Protein AF-A0A529SMH1-F1 (afdb_monomer)

Solvent-accessible surface area (backbone atoms only — not comparable to full-atom values): 9352 Å² total; per-residue (Å²): 110,68,58,52,40,73,74,42,49,91,48,28,60,61,52,48,54,64,47,50,85,74,54,92,77,84,64,98,45,66,70,62,45,51,51,39,31,78,72,64,78,34,98,68,70,96,77,56,54,64,56,36,39,54,37,44,73,76,66,73,37,79,87,56,76,58,88,85,55,97,89,32,45,64,68,82,81,90,82,87,80,79,48,85,72,46,66,76,40,73,63,52,58,53,50,52,54,60,75,72,46,89,73,96,66,81,80,65,74,60,62,76,78,41,72,73,76,90,35,79,42,74,80,54,72,66,59,45,69,76,40,47,66,61,56,48,52,51,49,45,68,55,73,75,108

pLDDT: mean 96.3, std 2.98, range [71.19, 98.5]

Sequence (145 aa):
LLWVKSVYGDKAPEAWAKLKTKVLTVTPGWSEAYGLFTKGEAPMVLSYTTSPAYHMVAENTERYQAASFEEGEYLQIEVAGITTTGAKNPLAQKFIAFMTGETDKPLNPAFDKLVKPTKTLLFSPEEVAANRKAWVDEWLAVMSK

Radius of gyration: 18.69 Å; Cα contacts (8 Å, |Δi|>4): 105; chains: 1; bounding box: 45×30×48 Å

Secondary structure (DSSP, 8-state):
-HHHHHHHGGGHHHHHHHHHTT-----SSHHHHHHHHHTTS-S-----TTHHHHHHHH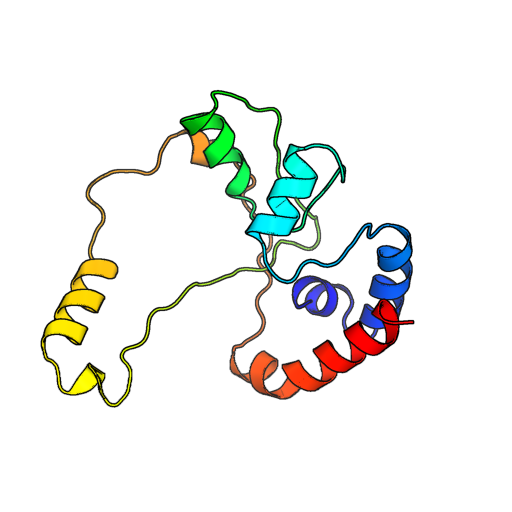S------PPP-TT-EE---------TTGGGSHHHHHHHHHHTSPPSSPPPGGGGGS---SSEE---HHHHHHHHHHHHHHHHHHHT-

Foldseek 3Di:
DVVLCQQQPVCSLVVLLVCLVQDPDDDPDDVVQVVCCVVPVHVDGPDDLCVQLCCCPPVVDNPDGDDADPSWDEDDDDDDDQDPVNVVPPVSVVVNCVVPDDDPDDDDCSVVVTDDIPDYDYDDPVVCVVCVVVVVVSSCVNNVD

Mean predicted aligned error: 3.39 Å

Structure (mmCIF, N/CA/C/O backbone):
data_AF-A0A529SMH1-F1
#
_entry.id   AF-A0A529SMH1-F1
#
loop_
_atom_site.group_PDB
_atom_site.id
_atom_site.type_symbol
_atom_site.label_atom_id
_atom_site.label_alt_id
_atom_site.label_comp_id
_atom_site.label_asym_id
_atom_site.label_entity_id
_atom_site.label_seq_id
_atom_site.pdbx_PDB_ins_code
_atom_site.Cartn_x
_atom_site.Cartn_y
_atom_site.Cartn_z
_atom_site.occupancy
_atom_site.B_iso_or_equiv
_atom_site.auth_seq_id
_atom_site.auth_comp_id
_atom_site.auth_asym_id
_atom_site.auth_atom_id
_atom_site.pdbx_PDB_model_num
ATOM 1 N N . LEU A 1 1 ? -7.722 0.864 0.601 1.00 94.62 1 LEU A N 1
ATOM 2 C CA . LEU A 1 1 ? -8.871 0.633 -0.306 1.00 94.62 1 LEU A CA 1
ATOM 3 C C . LEU A 1 1 ? -9.058 -0.850 -0.621 1.00 94.62 1 LEU A C 1
ATOM 5 O O . LEU A 1 1 ? -10.031 -1.413 -0.143 1.00 94.62 1 LEU A O 1
ATOM 9 N N . LEU A 1 2 ? -8.129 -1.486 -1.346 1.00 97.94 2 LEU A N 1
ATOM 10 C CA . LEU A 1 2 ? -8.310 -2.858 -1.850 1.00 97.94 2 LEU A CA 1
ATOM 11 C C . LEU A 1 2 ? -8.502 -3.906 -0.745 1.00 97.94 2 LEU A C 1
ATOM 13 O O . LEU A 1 2 ? -9.440 -4.680 -0.845 1.00 97.94 2 LEU A O 1
ATOM 17 N N . TRP A 1 3 ? -7.729 -3.853 0.347 1.00 98.00 3 TRP A N 1
ATOM 18 C CA . TRP A 1 3 ? -7.917 -4.760 1.493 1.00 98.00 3 TRP A CA 1
ATOM 19 C C . TRP A 1 3 ? -9.351 -4.742 2.047 1.00 98.00 3 TRP A C 1
ATOM 21 O O . TRP A 1 3 ? -9.975 -5.788 2.180 1.00 98.00 3 TRP A O 1
ATOM 31 N N . VAL A 1 4 ? -9.922 -3.552 2.287 1.00 98.06 4 VAL A N 1
ATOM 32 C CA . VAL A 1 4 ? -11.308 -3.432 2.778 1.00 98.06 4 VAL A CA 1
ATOM 33 C C . VAL A 1 4 ? -12.289 -4.013 1.763 1.00 98.06 4 VAL A C 1
ATOM 35 O O . VAL A 1 4 ? -13.228 -4.695 2.158 1.00 98.06 4 VAL A O 1
ATOM 38 N N . LYS A 1 5 ? -12.064 -3.802 0.459 1.00 98.12 5 LYS A N 1
ATOM 39 C CA . LYS A 1 5 ? -12.926 -4.389 -0.571 1.00 98.12 5 LYS A CA 1
ATOM 40 C C . LYS A 1 5 ? -12.804 -5.915 -0.625 1.00 98.12 5 LYS A C 1
ATOM 42 O O . LYS A 1 5 ? -13.826 -6.577 -0.741 1.00 98.12 5 LYS A O 1
ATOM 47 N N . SER A 1 6 ? -11.601 -6.472 -0.475 1.00 97.94 6 SER A N 1
ATOM 48 C CA . SER A 1 6 ? -11.378 -7.922 -0.421 1.00 97.94 6 SER A CA 1
ATOM 49 C C . SER A 1 6 ? -12.061 -8.575 0.782 1.00 97.94 6 SER A C 1
ATOM 51 O O . SER A 1 6 ? -12.624 -9.653 0.643 1.00 97.94 6 SER A O 1
ATOM 53 N N . VAL A 1 7 ? -12.033 -7.925 1.949 1.00 98.12 7 VAL A N 1
ATOM 54 C CA . VAL A 1 7 ? -12.602 -8.483 3.187 1.00 98.12 7 VAL A CA 1
ATOM 55 C C . VAL A 1 7 ? -14.117 -8.291 3.269 1.00 98.12 7 VAL A C 1
ATOM 57 O O . VAL A 1 7 ? -14.837 -9.202 3.670 1.00 98.12 7 VAL A O 1
ATOM 60 N N . TYR A 1 8 ? -14.618 -7.111 2.898 1.00 98.25 8 TYR A N 1
ATOM 61 C CA . TYR A 1 8 ? -16.015 -6.734 3.134 1.00 98.25 8 TYR A CA 1
ATOM 62 C C . TYR A 1 8 ? -16.897 -6.777 1.880 1.00 98.25 8 TYR A C 1
ATOM 64 O O . TYR A 1 8 ? -18.120 -6.724 2.012 1.00 98.25 8 TYR A O 1
ATOM 72 N N . GLY A 1 9 ? -16.326 -6.870 0.675 1.00 97.81 9 GLY A N 1
ATOM 73 C CA . GLY A 1 9 ? -17.087 -6.910 -0.576 1.00 97.81 9 GLY A CA 1
ATOM 74 C C . GLY A 1 9 ? -18.051 -5.728 -0.699 1.00 97.81 9 GLY A C 1
ATOM 75 O O . GLY A 1 9 ? -17.651 -4.564 -0.623 1.00 97.81 9 GLY A O 1
ATOM 76 N N . ASP A 1 10 ? -19.340 -6.012 -0.859 1.00 97.38 10 ASP A N 1
ATOM 77 C CA . ASP A 1 10 ? -20.390 -4.989 -0.974 1.00 97.38 10 ASP A CA 1
ATOM 78 C C . ASP A 1 10 ? -20.670 -4.242 0.337 1.00 97.38 10 ASP A C 1
ATOM 80 O O . ASP A 1 10 ? -21.230 -3.151 0.315 1.00 97.38 10 ASP A O 1
ATOM 84 N N . LYS A 1 11 ? -20.209 -4.772 1.477 1.00 98.25 11 LYS A N 1
ATOM 85 C CA . LYS A 1 11 ? -20.297 -4.124 2.798 1.00 98.25 11 LYS A CA 1
ATOM 86 C C . LYS A 1 11 ? -19.146 -3.154 3.076 1.00 98.25 11 LYS A C 1
ATOM 88 O O . LYS A 1 11 ? -19.037 -2.600 4.172 1.00 98.25 11 LYS A O 1
ATOM 93 N N . ALA A 1 12 ? -18.260 -2.931 2.105 1.00 98.25 12 ALA A N 1
ATOM 94 C CA . ALA A 1 12 ? -17.151 -1.992 2.238 1.00 98.25 12 ALA A CA 1
ATOM 95 C C . ALA A 1 12 ? -17.582 -0.565 2.658 1.00 98.25 12 ALA A C 1
ATOM 97 O O . ALA A 1 12 ? -16.909 -0.009 3.531 1.00 98.25 12 ALA A O 1
ATOM 98 N N . PRO A 1 13 ? -18.700 0.022 2.173 1.00 97.69 13 PRO A N 1
ATOM 99 C CA . PRO A 1 13 ? -19.158 1.334 2.641 1.00 97.69 13 PRO A CA 1
ATOM 100 C C . PRO A 1 13 ? -19.416 1.386 4.151 1.00 97.69 13 PRO A C 1
ATOM 102 O O . PRO A 1 13 ? -19.052 2.351 4.823 1.00 97.69 13 PRO A O 1
ATOM 105 N N . GLU A 1 14 ? -20.005 0.328 4.708 1.00 98.12 14 GLU A N 1
ATOM 106 C CA . GLU A 1 14 ? -20.307 0.226 6.138 1.00 98.12 14 GLU A CA 1
ATOM 107 C C . GLU A 1 14 ? -19.026 0.074 6.964 1.00 98.12 14 GLU A C 1
ATOM 109 O O . GLU A 1 14 ? -18.894 0.674 8.034 1.00 98.12 14 GLU A O 1
ATOM 114 N N . ALA A 1 15 ? -18.060 -0.700 6.459 1.00 98.06 15 ALA A N 1
ATOM 115 C CA . ALA A 1 15 ? -16.745 -0.835 7.074 1.00 98.06 15 ALA A CA 1
ATOM 116 C C . ALA A 1 15 ? -15.994 0.507 7.089 1.00 98.06 15 ALA A C 1
ATOM 118 O O . ALA A 1 15 ? -15.472 0.908 8.132 1.00 98.06 15 ALA A O 1
ATOM 119 N N . TRP A 1 16 ? -16.008 1.248 5.975 1.00 97.75 16 TRP A N 1
ATOM 120 C CA . TRP A 1 16 ? -15.428 2.590 5.903 1.00 97.75 16 TRP A CA 1
ATOM 121 C C . TRP A 1 16 ? -16.114 3.566 6.852 1.00 97.75 16 TRP A C 1
ATOM 123 O O . TRP A 1 16 ? -15.421 4.307 7.542 1.00 97.75 16 TRP A O 1
ATOM 133 N N . ALA A 1 17 ? -17.444 3.533 6.959 1.00 97.38 17 ALA A N 1
ATOM 134 C CA . ALA A 1 17 ? -18.183 4.412 7.863 1.00 97.38 17 ALA A CA 1
ATOM 135 C C . ALA A 1 17 ? -17.790 4.181 9.332 1.00 97.38 17 ALA A C 1
ATOM 137 O O . ALA A 1 17 ? -17.616 5.138 10.086 1.00 97.38 17 ALA A O 1
ATOM 138 N N . LYS A 1 18 ? -17.580 2.917 9.727 1.00 97.19 18 LYS A N 1
ATOM 139 C CA . LYS A 1 18 ? -17.073 2.564 11.063 1.00 97.19 18 LYS A CA 1
ATOM 140 C C . LYS A 1 18 ? -15.618 2.973 11.269 1.00 97.19 18 LYS A C 1
ATOM 142 O O . LYS A 1 18 ? -15.261 3.386 12.367 1.00 97.19 18 LYS A O 1
ATOM 147 N N . LEU A 1 19 ? -14.773 2.827 10.248 1.00 96.19 19 LEU A N 1
ATOM 148 C CA . LEU A 1 19 ? -13.355 3.164 10.350 1.00 96.19 19 LEU A CA 1
ATOM 149 C C . LEU A 1 19 ? -13.140 4.677 10.405 1.00 96.19 19 LEU A C 1
ATOM 151 O O . LEU A 1 19 ? -12.300 5.141 11.167 1.00 96.19 19 LEU A O 1
ATOM 155 N N . LYS A 1 20 ? -13.929 5.442 9.648 1.00 96.25 20 LYS A N 1
ATOM 156 C CA . LYS A 1 20 ? -13.840 6.899 9.534 1.00 96.25 20 LYS A CA 1
ATOM 157 C C . LYS A 1 20 ? -13.813 7.612 10.882 1.00 96.25 20 LYS A C 1
ATOM 159 O O . LYS A 1 20 ? -13.025 8.531 11.054 1.00 96.25 20 LYS A O 1
ATOM 164 N N . THR A 1 21 ? -14.612 7.168 11.852 1.00 95.56 21 THR A N 1
ATOM 165 C CA . THR A 1 21 ? -14.657 7.778 13.195 1.00 95.56 21 THR A CA 1
ATOM 166 C C . THR A 1 21 ? -13.357 7.610 13.988 1.00 95.56 21 THR A C 1
ATOM 168 O O . THR A 1 21 ? -13.175 8.264 15.009 1.00 95.56 21 THR A O 1
ATOM 171 N N . LYS A 1 22 ? -12.451 6.742 13.522 1.00 96.25 22 LYS A N 1
ATOM 172 C CA . LYS A 1 22 ? -11.130 6.467 14.098 1.00 96.25 22 LYS A CA 1
ATOM 173 C C . LYS A 1 22 ? -9.979 6.977 13.222 1.00 96.25 22 LYS A C 1
ATOM 175 O O . LYS A 1 22 ? -8.821 6.794 13.589 1.00 96.25 22 LYS A O 1
ATOM 180 N N . VAL A 1 23 ? -10.266 7.569 12.060 1.00 96.38 23 VAL A N 1
ATOM 181 C CA . VAL A 1 23 ? -9.243 8.105 11.153 1.00 96.38 23 VAL A CA 1
ATOM 182 C C . VAL A 1 23 ? -8.954 9.548 11.538 1.00 96.38 23 VAL A C 1
ATOM 184 O O . VAL A 1 23 ? -9.824 10.404 11.415 1.00 96.38 23 VAL A O 1
ATOM 187 N N . LEU A 1 24 ? -7.719 9.821 11.964 1.00 96.69 24 LEU A N 1
ATOM 188 C CA . LEU A 1 24 ? -7.261 11.186 12.225 1.00 96.69 24 LEU A CA 1
ATOM 189 C C . LEU A 1 24 ? -7.229 12.024 10.939 1.00 96.69 24 LEU A C 1
ATOM 191 O O . LEU A 1 24 ? -7.726 13.143 10.909 1.00 96.69 24 LEU A O 1
ATOM 195 N N . THR A 1 25 ? -6.612 11.489 9.883 1.00 96.62 25 THR A N 1
ATOM 196 C CA . THR A 1 25 ? -6.467 12.165 8.589 1.00 96.62 25 THR A CA 1
ATOM 197 C C . THR A 1 25 ? -6.131 11.170 7.473 1.00 96.62 25 THR A C 1
ATOM 199 O O . THR A 1 25 ? -5.738 10.031 7.738 1.00 96.62 25 THR A O 1
ATOM 202 N N . VAL A 1 26 ? -6.266 11.612 6.221 1.00 97.06 26 VAL A N 1
ATOM 203 C CA . VAL A 1 26 ? -5.812 10.907 5.016 1.00 97.06 26 VAL A CA 1
ATOM 204 C C . VAL A 1 26 ? -4.803 11.805 4.306 1.00 97.06 26 VAL A C 1
ATOM 206 O O . VAL A 1 26 ? -5.173 12.843 3.762 1.00 97.06 26 VAL A O 1
ATOM 209 N N . THR A 1 27 ? -3.527 11.420 4.322 1.00 97.56 27 THR A N 1
ATOM 210 C CA . THR A 1 27 ? -2.454 12.209 3.702 1.00 97.56 27 THR A CA 1
ATOM 211 C C . THR A 1 27 ? -2.327 11.910 2.201 1.00 97.56 27 THR A C 1
ATOM 213 O O . THR A 1 27 ? -2.696 10.820 1.751 1.00 97.56 27 THR A O 1
ATOM 216 N N . PRO A 1 28 ? -1.751 12.830 1.405 1.00 95.94 28 PRO A N 1
ATOM 217 C CA . PRO A 1 28 ? -1.458 12.594 -0.012 1.00 95.94 28 PRO A CA 1
ATOM 218 C C . PRO A 1 28 ? -0.453 11.464 -0.278 1.00 95.94 28 PRO A C 1
ATOM 220 O O . PRO A 1 28 ? -0.417 10.923 -1.382 1.00 95.94 28 PRO A O 1
ATOM 223 N N . GLY A 1 29 ? 0.383 11.115 0.704 1.00 96.50 29 GLY A N 1
ATOM 224 C CA . GLY A 1 29 ? 1.426 10.108 0.540 1.00 96.50 29 GLY A CA 1
ATOM 225 C C . GLY A 1 29 ? 1.863 9.440 1.839 1.00 96.50 29 GLY A C 1
ATOM 226 O O . GLY A 1 29 ? 1.654 9.960 2.939 1.00 96.50 29 GLY A O 1
ATOM 227 N N . TRP A 1 30 ? 2.505 8.279 1.684 1.00 97.81 30 TRP A N 1
ATOM 228 C CA . TRP A 1 30 ? 2.938 7.423 2.791 1.00 97.81 30 TRP A CA 1
ATOM 229 C C . TRP A 1 30 ? 3.908 8.128 3.745 1.00 97.81 30 TRP A C 1
ATOM 231 O O . TRP A 1 30 ? 3.710 8.058 4.954 1.00 97.81 30 TRP A O 1
ATOM 241 N N . SER A 1 31 ? 4.905 8.855 3.230 1.00 97.31 31 SER A N 1
ATOM 242 C CA . SER A 1 31 ? 5.938 9.483 4.069 1.00 97.31 31 SER A CA 1
ATOM 243 C C . SER A 1 31 ? 5.358 10.476 5.078 1.00 97.31 31 SER A C 1
ATOM 245 O O . SER A 1 31 ? 5.811 10.543 6.218 1.00 97.31 31 SER A O 1
ATOM 247 N N . GLU A 1 32 ? 4.331 11.225 4.676 1.00 98.06 32 GLU A N 1
ATOM 248 C CA . GLU A 1 32 ? 3.643 12.166 5.559 1.00 98.06 32 GLU A CA 1
ATOM 249 C C . GLU A 1 32 ? 2.836 11.434 6.639 1.00 98.06 32 GLU A C 1
ATOM 251 O O . GLU A 1 32 ? 2.970 11.749 7.821 1.00 98.06 32 GLU A O 1
ATOM 256 N N . ALA A 1 33 ? 2.070 10.401 6.262 1.00 98.38 33 ALA A N 1
ATOM 257 C CA . ALA A 1 33 ? 1.319 9.584 7.219 1.00 98.38 33 ALA A CA 1
ATOM 258 C C . ALA A 1 33 ? 2.241 8.896 8.233 1.00 98.38 33 ALA A C 1
ATOM 260 O O . ALA A 1 33 ? 1.968 8.907 9.434 1.00 98.38 33 ALA A O 1
ATOM 261 N N . TYR A 1 34 ? 3.348 8.319 7.762 1.00 98.12 34 TYR A N 1
ATOM 262 C CA . TYR A 1 34 ? 4.308 7.638 8.622 1.00 98.12 34 TYR A CA 1
ATOM 263 C C . TYR A 1 34 ? 4.995 8.619 9.579 1.00 98.12 34 TYR A C 1
ATOM 265 O O . TYR A 1 34 ? 5.186 8.305 10.750 1.00 98.12 34 TYR A O 1
ATOM 273 N N . GLY A 1 35 ? 5.293 9.838 9.114 1.00 97.75 35 GLY A N 1
ATOM 274 C CA . GLY A 1 35 ? 5.841 10.905 9.951 1.00 97.75 35 GLY A CA 1
ATOM 275 C C . GLY A 1 35 ? 4.899 11.361 11.071 1.00 97.75 35 GLY A C 1
ATOM 276 O O . GLY A 1 35 ? 5.365 11.644 12.171 1.00 97.75 35 GLY A O 1
ATOM 277 N N . LEU A 1 36 ? 3.584 11.416 10.829 1.00 98.12 36 LEU A N 1
ATOM 278 C CA . LEU A 1 36 ? 2.594 11.692 11.882 1.00 98.12 36 LEU A CA 1
ATOM 279 C C . LEU A 1 36 ? 2.595 10.582 12.945 1.00 98.12 36 LEU A C 1
ATOM 281 O O . LEU A 1 36 ? 2.635 10.858 14.143 1.00 98.12 36 LEU A O 1
ATOM 285 N N . PHE A 1 37 ? 2.617 9.324 12.506 1.00 98.31 37 PHE A N 1
ATOM 286 C CA . PHE A 1 37 ? 2.666 8.160 13.390 1.00 98.31 37 PHE A CA 1
ATOM 287 C C . PHE A 1 37 ? 3.921 8.128 14.272 1.00 98.31 37 PHE A C 1
ATOM 289 O O . PHE A 1 37 ? 3.812 7.987 15.489 1.00 98.31 37 PHE A O 1
ATOM 296 N N . THR A 1 38 ? 5.113 8.319 13.701 1.00 97.00 38 THR A N 1
ATOM 297 C CA . THR A 1 38 ? 6.365 8.285 14.480 1.00 97.00 38 THR A CA 1
ATOM 298 C C . THR A 1 38 ? 6.516 9.476 15.429 1.00 97.00 38 THR A C 1
ATOM 300 O O . THR A 1 38 ? 7.199 9.360 16.446 1.00 97.00 38 THR A O 1
ATOM 303 N N . LYS A 1 39 ? 5.826 10.595 15.163 1.00 97.06 39 LYS A N 1
ATOM 304 C CA . LYS A 1 39 ? 5.702 11.737 16.089 1.00 97.06 39 LYS A CA 1
ATOM 305 C C . LYS A 1 39 ? 4.646 11.540 17.182 1.00 97.06 39 LYS A C 1
ATOM 307 O O . LYS A 1 39 ? 4.577 12.350 18.098 1.00 97.06 39 LYS A O 1
ATOM 312 N N . GLY A 1 40 ? 3.865 10.460 17.123 1.00 97.12 40 GLY A N 1
ATOM 313 C CA . GLY A 1 40 ? 2.843 10.133 18.117 1.00 97.12 40 GLY A CA 1
ATOM 314 C C . GLY A 1 40 ? 1.478 10.780 17.879 1.00 97.12 40 GLY A C 1
ATOM 315 O O . GLY A 1 40 ? 0.620 10.679 18.750 1.00 97.12 40 GLY A O 1
ATOM 316 N N . GLU A 1 41 ? 1.249 11.396 16.716 1.00 97.88 41 GLU A N 1
ATOM 317 C CA . GLU A 1 41 ? -0.035 12.032 16.371 1.00 97.88 41 GLU A CA 1
ATOM 318 C C . GLU A 1 41 ? -1.152 10.998 16.171 1.00 97.88 41 GLU A C 1
ATOM 320 O O . GLU A 1 41 ? -2.318 11.252 16.464 1.00 97.88 41 GLU A O 1
ATOM 325 N N . ALA A 1 42 ? -0.798 9.802 15.692 1.00 97.00 42 ALA A N 1
ATOM 326 C CA . ALA A 1 42 ? -1.712 8.678 15.542 1.00 97.00 42 ALA A CA 1
ATOM 327 C C . ALA A 1 42 ? -1.088 7.399 16.122 1.00 97.00 42 ALA A C 1
ATOM 329 O O . ALA A 1 42 ? 0.104 7.165 15.928 1.00 97.00 42 ALA A O 1
ATOM 330 N N . PRO A 1 43 ? -1.871 6.529 16.788 1.00 95.94 43 PRO A N 1
ATOM 331 C CA . PRO A 1 43 ? -1.361 5.283 17.362 1.00 95.94 43 PRO A CA 1
ATOM 332 C C . PRO A 1 43 ? -1.150 4.170 16.323 1.00 95.94 43 PRO A C 1
ATOM 334 O O . PRO A 1 43 ? -0.513 3.166 16.627 1.00 95.94 43 PRO A O 1
ATOM 337 N N . MET A 1 44 ? -1.701 4.317 15.114 1.00 97.44 44 MET A N 1
ATOM 338 C CA . MET A 1 44 ? -1.589 3.356 14.015 1.00 97.44 44 MET A CA 1
ATOM 339 C C . MET A 1 44 ? -1.516 4.085 12.673 1.00 97.44 44 MET A C 1
ATOM 341 O O . MET A 1 44 ? -2.074 5.171 12.516 1.00 97.44 44 MET A O 1
ATOM 345 N N . VAL A 1 45 ? -0.882 3.447 11.692 1.00 98.25 45 VAL A N 1
ATOM 346 C CA . VAL A 1 45 ? -0.777 3.932 10.312 1.00 98.25 45 VAL A CA 1
ATOM 347 C C . VAL A 1 45 ? -0.896 2.767 9.335 1.00 98.25 45 VAL A C 1
ATOM 349 O O . VAL A 1 45 ? -0.469 1.652 9.635 1.00 98.25 45 VAL A O 1
ATOM 352 N N . LEU A 1 46 ? -1.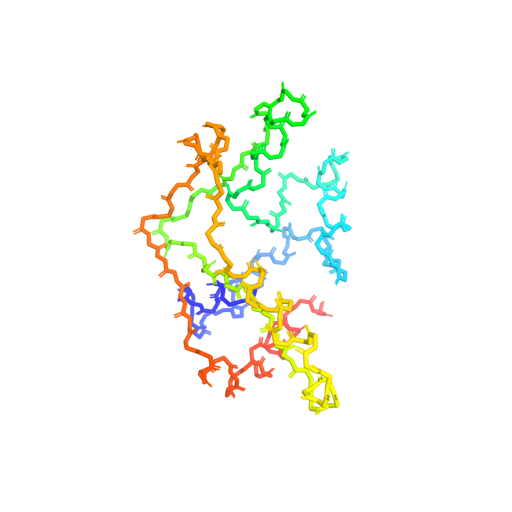471 3.014 8.155 1.00 97.94 46 LEU A N 1
ATOM 353 C CA . LEU A 1 46 ? -1.405 2.056 7.054 1.00 97.94 46 LEU A CA 1
ATOM 354 C C . LEU A 1 46 ? 0.032 2.017 6.522 1.00 97.94 46 LEU A C 1
ATOM 356 O O . LEU A 1 46 ? 0.509 2.986 5.934 1.00 97.94 46 LEU A O 1
ATOM 360 N N . SER A 1 47 ? 0.705 0.892 6.730 1.00 97.69 47 SER A N 1
ATOM 361 C CA . SER A 1 47 ? 2.071 0.653 6.269 1.00 97.69 47 SER A CA 1
ATOM 362 C C . SER A 1 47 ? 2.259 -0.827 5.926 1.00 97.69 47 SER A C 1
ATOM 364 O O . SER A 1 47 ? 1.284 -1.570 5.807 1.00 97.69 47 SER A O 1
ATOM 366 N N . TYR A 1 48 ? 3.505 -1.256 5.755 1.00 97.25 48 TYR A N 1
ATOM 367 C CA . TYR A 1 48 ? 3.866 -2.615 5.367 1.00 97.25 48 TYR A CA 1
ATOM 368 C C . TYR A 1 48 ? 4.278 -3.459 6.573 1.00 97.25 48 TYR A C 1
ATOM 370 O O . TYR A 1 48 ? 4.837 -2.948 7.546 1.00 97.25 48 TYR A O 1
ATOM 378 N N . THR A 1 49 ? 4.089 -4.778 6.476 1.00 97.06 49 THR A N 1
ATOM 379 C CA . THR A 1 49 ? 4.581 -5.745 7.477 1.00 97.06 49 THR A CA 1
ATOM 380 C C . THR A 1 49 ? 6.102 -5.696 7.637 1.00 97.06 49 THR A C 1
ATOM 382 O O . THR A 1 49 ? 6.630 -6.096 8.671 1.00 97.06 49 THR A O 1
ATOM 385 N N . THR A 1 50 ? 6.803 -5.149 6.640 1.00 96.75 50 THR A N 1
ATOM 386 C CA . THR A 1 50 ? 8.253 -4.957 6.627 1.00 96.75 50 THR A CA 1
ATOM 387 C C . THR A 1 50 ? 8.731 -3.657 7.278 1.00 96.75 50 THR A C 1
ATOM 389 O O . THR A 1 50 ? 9.918 -3.536 7.571 1.00 96.75 50 THR A O 1
ATOM 392 N N . SER A 1 51 ? 7.845 -2.692 7.562 1.00 97.31 51 SER A N 1
ATOM 393 C CA . SER A 1 51 ? 8.228 -1.396 8.151 1.00 97.31 51 SER A CA 1
ATOM 394 C C . SER A 1 51 ? 8.988 -1.493 9.486 1.00 97.31 51 SER A C 1
ATOM 396 O O . SER A 1 51 ? 9.943 -0.733 9.658 1.00 97.31 51 SER A O 1
ATOM 398 N N . PRO A 1 52 ? 8.672 -2.426 10.410 1.00 98.00 52 PRO A N 1
ATOM 399 C CA . PRO A 1 52 ? 9.451 -2.598 11.638 1.00 98.00 52 PRO A CA 1
ATOM 400 C C . PRO A 1 52 ? 10.947 -2.866 11.418 1.00 98.00 52 PRO A C 1
ATOM 402 O O . PRO A 1 52 ? 11.763 -2.428 12.227 1.00 98.00 52 PRO A O 1
ATOM 405 N N . ALA A 1 53 ? 11.337 -3.525 10.318 1.00 97.62 53 ALA A N 1
ATOM 406 C CA . ALA A 1 53 ? 12.740 -3.849 10.056 1.00 97.62 53 ALA A CA 1
ATOM 407 C C . ALA A 1 53 ? 13.619 -2.600 9.919 1.00 97.62 53 ALA A C 1
ATOM 409 O O . ALA A 1 53 ? 14.767 -2.618 10.359 1.00 97.62 53 ALA A O 1
ATOM 410 N N . TYR A 1 54 ? 13.084 -1.500 9.375 1.00 96.88 54 TYR A N 1
ATOM 411 C CA . TYR A 1 54 ? 13.805 -0.227 9.328 1.00 96.88 54 TYR A CA 1
ATOM 412 C C . TYR A 1 54 ? 14.211 0.226 10.735 1.00 96.88 54 TYR A C 1
ATOM 414 O O . TYR A 1 54 ? 15.381 0.502 10.976 1.00 96.88 54 TYR A O 1
ATOM 422 N N . HIS A 1 55 ? 13.271 0.231 11.680 1.00 97.88 55 HIS A N 1
ATOM 423 C CA . HIS A 1 55 ? 13.524 0.685 13.047 1.00 97.88 55 HIS A CA 1
ATOM 424 C C . HIS A 1 55 ? 14.470 -0.248 13.810 1.00 97.88 55 HIS A C 1
ATOM 426 O O . HIS A 1 55 ? 15.315 0.212 14.576 1.00 97.88 55 HIS A O 1
ATOM 432 N N . MET A 1 56 ? 14.394 -1.554 13.550 1.00 97.69 56 MET A N 1
ATOM 433 C CA . MET A 1 56 ? 15.322 -2.522 14.137 1.00 97.69 56 MET A CA 1
ATOM 434 C C . MET A 1 56 ? 16.755 -2.315 13.635 1.00 97.69 56 MET A C 1
ATOM 436 O O . MET A 1 56 ? 17.691 -2.381 14.424 1.00 97.69 56 MET A O 1
ATOM 440 N N . VAL A 1 57 ? 16.931 -2.062 12.335 1.00 97.00 57 VAL A N 1
ATOM 441 C CA . VAL A 1 57 ? 18.254 -1.980 11.696 1.00 97.00 57 VAL A CA 1
ATOM 442 C C . VAL A 1 57 ? 18.881 -0.592 11.824 1.00 97.00 57 VAL A C 1
ATOM 444 O O . VAL A 1 57 ? 20.078 -0.485 12.075 1.00 97.00 57 VAL A O 1
ATOM 447 N N . ALA A 1 58 ? 18.100 0.467 11.619 1.00 97.31 58 ALA A N 1
ATOM 448 C CA . ALA A 1 58 ? 18.597 1.839 11.563 1.00 97.31 58 ALA A CA 1
ATOM 449 C C . ALA A 1 58 ? 18.527 2.559 12.916 1.00 97.31 58 ALA A C 1
ATOM 451 O O . ALA A 1 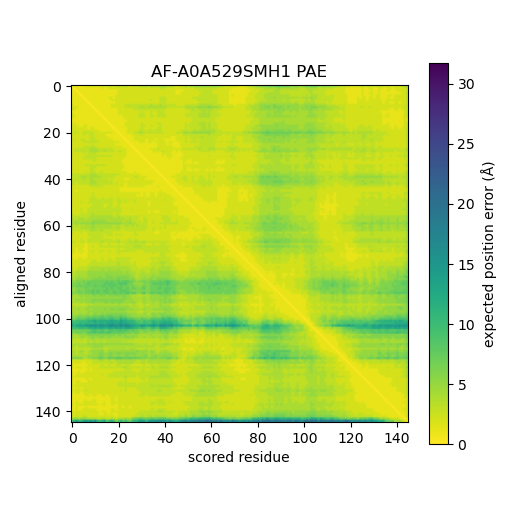58 ? 19.362 3.417 13.190 1.00 97.31 58 ALA A O 1
ATOM 452 N N . GLU A 1 59 ? 17.552 2.217 13.763 1.00 97.25 59 GLU A N 1
ATOM 453 C CA . GLU A 1 59 ? 17.285 2.926 15.024 1.00 97.25 59 GLU A CA 1
ATOM 454 C C . GLU A 1 59 ? 17.489 2.052 16.272 1.00 97.25 59 GLU A C 1
ATOM 456 O O . GLU A 1 59 ? 17.342 2.541 17.391 1.00 97.25 59 GLU A O 1
ATOM 461 N N . ASN A 1 60 ? 17.847 0.773 16.103 1.00 96.94 60 ASN A N 1
ATOM 462 C CA . ASN A 1 60 ? 18.031 -0.198 17.186 1.00 96.94 60 ASN A CA 1
ATOM 463 C C . ASN A 1 60 ? 16.831 -0.272 18.153 1.00 96.94 60 ASN A C 1
ATOM 465 O O . ASN A 1 60 ? 17.005 -0.379 19.368 1.00 96.94 60 ASN A O 1
ATOM 469 N N . THR A 1 61 ? 15.603 -0.210 17.627 1.00 96.56 61 THR A N 1
ATOM 470 C CA . THR A 1 61 ? 14.379 -0.300 18.435 1.00 96.56 61 THR A CA 1
ATOM 471 C C . THR A 1 61 ? 13.375 -1.302 17.874 1.00 96.56 61 THR A C 1
ATOM 473 O O . THR A 1 61 ? 13.147 -1.381 16.670 1.00 96.56 61 THR A O 1
ATOM 476 N N . GLU A 1 62 ? 12.731 -2.048 18.774 1.00 96.06 62 GLU A N 1
ATOM 477 C CA . GLU A 1 62 ? 11.639 -2.982 18.461 1.00 96.06 62 GLU A CA 1
ATOM 478 C C . GLU A 1 62 ? 10.260 -2.400 18.820 1.00 96.06 62 GLU A C 1
ATOM 480 O O . GLU A 1 62 ? 9.254 -3.106 18.813 1.00 96.06 62 GLU A O 1
ATOM 485 N N . ARG A 1 63 ? 10.188 -1.098 19.138 1.00 96.06 63 ARG A N 1
ATOM 486 C CA . ARG A 1 6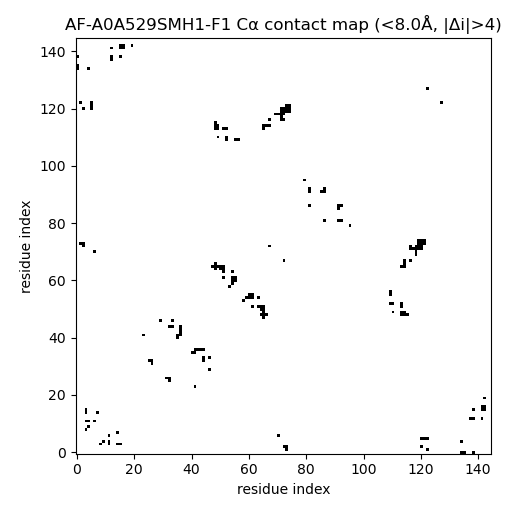3 ? 8.942 -0.418 19.531 1.00 96.06 63 ARG A CA 1
ATOM 487 C C . ARG A 1 63 ? 7.836 -0.550 18.480 1.00 96.06 63 ARG A C 1
ATOM 489 O O . ARG A 1 63 ? 6.664 -0.653 18.833 1.00 96.06 63 ARG A O 1
ATOM 496 N N . TYR A 1 64 ? 8.199 -0.467 17.205 1.00 97.25 64 TYR A N 1
ATOM 497 C CA . TYR A 1 64 ? 7.251 -0.450 16.097 1.00 97.25 64 TYR A CA 1
ATOM 498 C C . TYR A 1 64 ? 6.987 -1.868 15.614 1.00 97.25 64 TYR A C 1
ATOM 500 O O . TYR A 1 64 ? 7.923 -2.614 15.352 1.00 97.25 64 TYR A O 1
ATOM 508 N N . GLN A 1 65 ? 5.713 -2.226 15.486 1.00 97.25 65 GLN A N 1
ATOM 509 C CA . GLN A 1 65 ? 5.271 -3.568 15.117 1.00 97.25 65 GLN A CA 1
ATOM 510 C C . GLN A 1 65 ? 4.159 -3.486 14.072 1.00 97.25 65 GLN A C 1
ATOM 512 O O . GLN A 1 65 ? 3.420 -2.501 14.015 1.00 97.25 65 GLN A O 1
ATOM 517 N N . ALA A 1 66 ? 4.037 -4.528 13.252 1.00 97.50 66 ALA A N 1
ATOM 518 C CA . ALA A 1 66 ? 2.928 -4.686 12.321 1.00 97.50 66 ALA A CA 1
ATOM 519 C C . ALA A 1 66 ? 1.849 -5.576 12.950 1.00 97.50 66 ALA A C 1
ATOM 521 O O . ALA A 1 66 ? 2.157 -6.633 13.497 1.00 97.50 66 ALA A O 1
ATOM 522 N N . ALA A 1 67 ? 0.587 -5.160 12.865 1.00 96.00 67 ALA A N 1
ATOM 523 C CA . ALA A 1 67 ? -0.531 -6.014 13.248 1.00 96.00 67 ALA A CA 1
ATOM 524 C C . ALA A 1 67 ? -0.750 -7.083 12.168 1.00 96.00 67 ALA A C 1
ATOM 526 O O . ALA A 1 67 ? -0.768 -6.751 10.983 1.00 96.00 67 ALA A O 1
ATOM 527 N N . SER A 1 68 ? -0.927 -8.341 12.578 1.00 95.19 68 SER A N 1
ATOM 528 C CA . SER A 1 68 ? -1.366 -9.409 11.676 1.00 95.19 68 SER A CA 1
ATOM 529 C C . SER A 1 68 ? -2.879 -9.555 11.752 1.00 95.19 68 SER A C 1
ATOM 531 O O . SER A 1 68 ? -3.444 -9.520 12.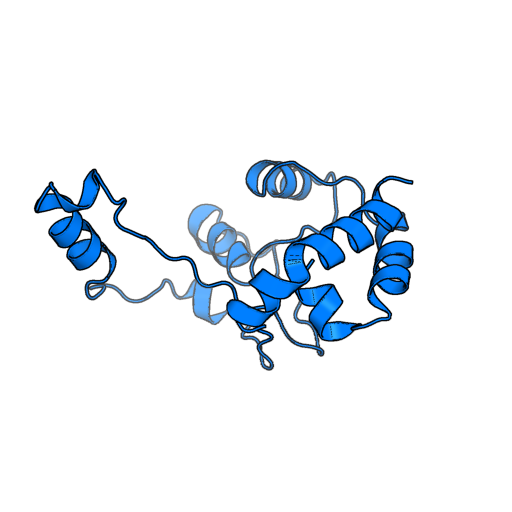848 1.00 95.19 68 SER A O 1
ATOM 533 N N . PHE A 1 69 ? -3.528 -9.700 10.600 1.00 96.06 69 PHE A N 1
ATOM 534 C CA . PHE A 1 69 ? -4.984 -9.800 10.508 1.00 96.06 69 PHE A CA 1
ATOM 535 C C . PHE A 1 69 ? -5.408 -11.205 10.076 1.00 96.06 69 PHE A C 1
ATOM 537 O O . PHE A 1 69 ? -4.834 -11.787 9.158 1.00 96.06 69 PHE A O 1
ATOM 544 N N . GLU A 1 70 ? -6.434 -11.762 10.724 1.00 96.38 70 GLU A N 1
ATOM 545 C CA . GLU A 1 70 ? -6.910 -13.131 10.463 1.00 96.38 70 GLU A CA 1
ATOM 546 C C . GLU A 1 70 ? -7.496 -13.302 9.052 1.00 96.38 70 GLU A C 1
ATOM 548 O O . GLU A 1 70 ? -7.509 -14.405 8.490 1.00 96.38 70 GLU A O 1
ATOM 553 N N . GLU A 1 71 ? -7.982 -12.208 8.469 1.00 97.00 71 GLU A N 1
ATOM 554 C CA . GLU A 1 71 ? -8.472 -12.125 7.096 1.00 97.00 71 GLU A CA 1
ATOM 555 C C . GLU A 1 71 ? -7.336 -12.162 6.062 1.00 97.00 71 GLU A C 1
ATOM 557 O O . GLU A 1 71 ? -7.582 -12.459 4.892 1.00 97.00 71 GLU A O 1
ATOM 562 N N . GLY A 1 72 ? -6.096 -11.926 6.498 1.00 97.00 72 GLY A N 1
ATOM 563 C CA . GLY A 1 72 ? -4.904 -11.845 5.664 1.00 97.00 72 GLY A CA 1
ATOM 564 C C . GLY A 1 72 ? -4.495 -10.422 5.314 1.00 97.00 72 GLY A C 1
ATOM 565 O O . GLY A 1 72 ? -5.191 -9.444 5.588 1.00 97.00 72 GLY A O 1
ATOM 566 N N . GLU A 1 73 ? -3.346 -10.310 4.664 1.00 97.62 73 GLU A N 1
ATOM 567 C CA . GLU A 1 73 ? -2.725 -9.054 4.269 1.00 97.62 73 GLU A CA 1
ATOM 568 C C . GLU A 1 73 ? -2.765 -8.896 2.740 1.00 97.62 73 GLU A C 1
ATOM 570 O O . GLU A 1 73 ? -2.669 -9.869 1.986 1.00 97.62 73 GLU A O 1
ATOM 575 N N . TYR A 1 74 ? -2.935 -7.661 2.256 1.00 97.75 74 TYR A N 1
ATOM 576 C CA . TYR A 1 74 ? -3.009 -7.393 0.817 1.00 97.75 74 TYR A CA 1
ATOM 577 C C . TYR A 1 74 ? -1.605 -7.272 0.217 1.00 97.75 74 TYR A C 1
ATOM 579 O O . TYR A 1 74 ? -0.822 -6.425 0.651 1.00 97.75 74 TYR A O 1
ATOM 587 N N . LEU A 1 75 ? -1.293 -8.087 -0.792 1.00 97.19 75 LEU A N 1
ATOM 588 C CA . LEU A 1 75 ? 0.013 -8.075 -1.447 1.00 97.19 75 LEU A CA 1
ATOM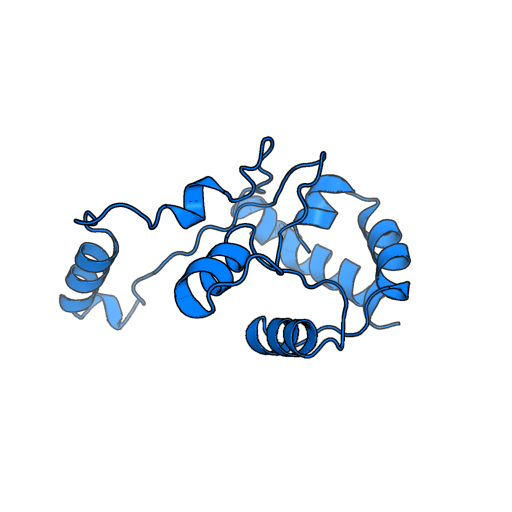 589 C C . LEU A 1 75 ? 0.170 -6.849 -2.347 1.00 97.19 75 LEU A C 1
ATOM 591 O O . LEU A 1 75 ? -0.704 -6.522 -3.149 1.00 97.19 75 LEU A O 1
ATOM 595 N N . GLN A 1 76 ? 1.333 -6.213 -2.260 1.00 96.62 76 GLN A N 1
ATOM 596 C CA . GLN A 1 76 ? 1.766 -5.200 -3.208 1.00 96.62 76 GLN A CA 1
ATOM 597 C C . GLN A 1 76 ? 3.003 -5.705 -3.948 1.00 96.62 76 GLN A C 1
ATOM 599 O O . GLN A 1 76 ? 3.953 -6.174 -3.328 1.00 96.62 76 GLN A O 1
ATOM 604 N N . ILE A 1 77 ? 2.975 -5.593 -5.275 1.00 95.75 77 ILE A N 1
ATOM 605 C CA . ILE A 1 77 ? 4.114 -5.873 -6.147 1.00 95.75 77 ILE A CA 1
ATOM 606 C C . ILE A 1 77 ? 4.461 -4.564 -6.847 1.00 95.75 77 ILE A C 1
ATOM 608 O O . ILE A 1 77 ? 3.659 -4.043 -7.624 1.00 95.75 77 ILE A O 1
ATOM 612 N N . GLU A 1 78 ? 5.635 -4.019 -6.546 1.00 95.25 78 GLU A N 1
ATOM 613 C CA . GLU A 1 78 ? 6.162 -2.856 -7.254 1.00 95.25 78 GLU A CA 1
ATOM 614 C C . GLU A 1 78 ? 6.812 -3.305 -8.566 1.00 95.25 78 GLU A C 1
ATOM 616 O O . GLU A 1 78 ? 7.542 -4.295 -8.613 1.00 95.25 78 GLU A O 1
ATOM 621 N N . VAL A 1 79 ? 6.521 -2.587 -9.650 1.00 94.94 79 VAL A N 1
ATOM 622 C CA . VAL A 1 79 ? 7.007 -2.906 -10.996 1.00 94.94 79 VAL A CA 1
ATOM 623 C C . VAL A 1 79 ? 7.707 -1.699 -11.602 1.00 94.94 79 VAL A C 1
ATOM 625 O O . VAL A 1 79 ? 7.334 -0.555 -11.340 1.00 94.94 79 VAL A O 1
ATOM 628 N N . ALA A 1 80 ? 8.683 -1.952 -12.471 1.00 95.81 80 ALA A N 1
ATOM 629 C CA . ALA A 1 80 ? 9.258 -0.934 -13.340 1.00 95.81 80 ALA A CA 1
ATOM 630 C C . ALA A 1 80 ? 8.906 -1.234 -14.799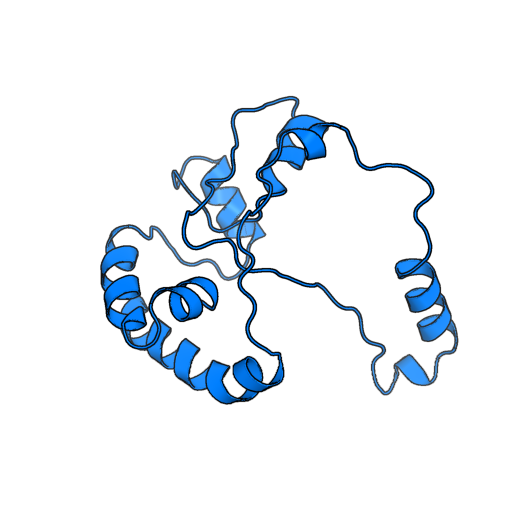 1.00 95.81 80 ALA A C 1
ATOM 632 O O . ALA A 1 80 ? 8.889 -2.388 -15.225 1.00 95.81 80 ALA A O 1
ATOM 633 N N . GLY A 1 81 ? 8.648 -0.182 -15.575 1.00 95.12 81 GLY A N 1
ATOM 634 C CA . GLY A 1 81 ? 8.347 -0.276 -17.000 1.00 95.12 81 GLY A CA 1
ATOM 635 C C . GLY A 1 81 ? 9.198 0.690 -17.813 1.00 95.12 81 GLY A C 1
ATOM 636 O O . GLY A 1 81 ? 9.479 1.808 -17.381 1.00 95.12 81 GLY A O 1
ATOM 637 N N . ILE A 1 82 ? 9.596 0.269 -19.012 1.00 97.56 82 ILE A N 1
ATOM 638 C CA . ILE A 1 82 ? 10.278 1.138 -19.975 1.00 97.56 82 ILE A CA 1
ATOM 639 C C . ILE A 1 82 ? 9.215 1.955 -20.716 1.00 97.56 82 ILE A C 1
ATOM 641 O O . ILE A 1 82 ? 8.284 1.398 -21.294 1.00 97.56 82 ILE A O 1
ATOM 645 N N . THR A 1 83 ? 9.353 3.281 -20.719 1.00 97.31 83 THR A N 1
ATOM 646 C CA . THR A 1 83 ? 8.438 4.160 -21.463 1.00 97.31 83 THR A CA 1
ATOM 647 C C . THR A 1 83 ? 8.593 3.977 -22.974 1.00 97.31 83 THR A C 1
ATOM 649 O O . THR A 1 83 ? 9.657 3.593 -23.462 1.00 97.31 83 THR A O 1
ATOM 652 N N . THR A 1 84 ? 7.559 4.318 -23.746 1.00 97.12 84 THR A N 1
ATOM 653 C CA . THR A 1 84 ? 7.573 4.200 -25.219 1.00 97.12 84 THR A CA 1
ATOM 654 C C . THR A 1 84 ? 8.744 4.950 -25.863 1.00 97.12 84 THR A C 1
ATOM 656 O O . THR A 1 84 ? 9.388 4.439 -26.776 1.00 97.12 84 THR A O 1
ATOM 659 N N . THR A 1 85 ? 9.076 6.142 -25.360 1.00 96.50 85 THR A N 1
ATOM 660 C CA . THR A 1 85 ? 10.255 6.903 -25.802 1.00 96.50 85 THR A CA 1
ATOM 661 C C . THR A 1 85 ? 11.554 6.305 -25.266 1.00 96.50 85 THR A C 1
ATOM 663 O O . THR A 1 85 ? 12.531 6.212 -26.008 1.00 96.50 85 THR A O 1
ATOM 666 N N . GLY A 1 86 ? 11.570 5.869 -24.002 1.00 95.81 86 GLY A N 1
ATOM 667 C CA . GLY A 1 86 ? 12.736 5.254 -23.367 1.00 95.81 86 GLY A CA 1
ATOM 668 C C . GLY A 1 86 ? 13.191 3.970 -24.059 1.00 95.81 86 GLY A C 1
ATOM 669 O O . GLY A 1 86 ? 14.387 3.707 -24.108 1.00 95.81 86 GLY A O 1
ATOM 670 N N . ALA A 1 87 ? 12.270 3.230 -24.684 1.00 95.62 87 ALA A N 1
ATOM 671 C CA . ALA A 1 87 ? 12.568 2.020 -25.450 1.00 95.62 87 ALA A CA 1
ATOM 672 C C . ALA A 1 87 ? 13.513 2.258 -26.644 1.00 95.62 87 ALA A C 1
ATOM 674 O O . ALA A 1 87 ? 14.151 1.320 -27.114 1.00 95.62 87 ALA A O 1
ATOM 675 N N . LYS A 1 88 ? 13.655 3.508 -27.112 1.00 96.25 88 LYS A N 1
ATOM 676 C CA . LYS A 1 88 ? 14.633 3.888 -28.147 1.00 96.25 88 LYS A CA 1
ATOM 677 C C . LYS A 1 88 ? 16.069 3.92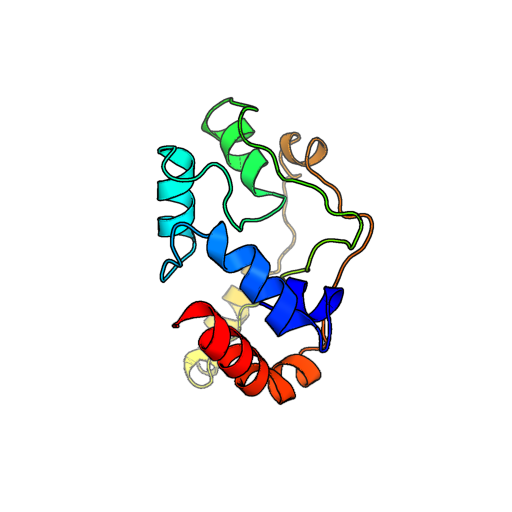9 -27.617 1.00 96.25 88 LYS A C 1
ATOM 679 O O . LYS A 1 88 ? 17.008 3.939 -28.407 1.00 96.25 88 LYS A O 1
ATOM 684 N N . ASN A 1 89 ? 16.248 3.985 -26.297 1.00 97.25 89 ASN A N 1
ATOM 685 C CA . ASN A 1 89 ? 17.550 3.984 -25.651 1.00 97.25 89 ASN A CA 1
ATOM 686 C C . ASN A 1 89 ? 17.896 2.558 -25.183 1.00 97.25 89 ASN A C 1
ATOM 688 O O . ASN A 1 89 ? 17.267 2.058 -24.247 1.00 97.25 89 ASN A O 1
ATOM 692 N N . PRO A 1 90 ? 18.931 1.911 -25.748 1.00 95.25 90 PRO A N 1
ATOM 693 C CA . PRO A 1 90 ? 19.319 0.559 -25.345 1.00 95.25 90 PRO A CA 1
ATOM 694 C C . PRO A 1 90 ? 19.756 0.456 -23.872 1.00 95.25 90 PRO A C 1
ATOM 696 O O . PRO A 1 90 ? 19.753 -0.636 -23.306 1.00 95.25 90 PRO A O 1
ATOM 699 N N . LEU A 1 91 ? 20.098 1.570 -23.210 1.00 97.81 91 LEU A N 1
ATOM 700 C CA . LEU A 1 91 ? 20.398 1.581 -21.774 1.00 97.81 91 LEU A CA 1
ATOM 701 C C . LEU A 1 91 ? 19.170 1.279 -20.906 1.00 97.81 91 LEU A C 1
ATOM 703 O O . LEU A 1 91 ? 19.340 0.764 -19.805 1.00 97.81 91 LEU A O 1
ATOM 707 N N . ALA A 1 92 ? 17.951 1.543 -21.387 1.00 97.88 92 ALA A N 1
ATOM 708 C CA . ALA A 1 92 ? 16.735 1.265 -20.626 1.00 97.88 92 ALA A CA 1
ATOM 709 C C . ALA A 1 92 ? 16.584 -0.237 -20.340 1.00 97.88 92 ALA A C 1
ATOM 711 O O . ALA A 1 92 ? 16.294 -0.630 -19.213 1.00 97.88 92 ALA A O 1
ATOM 712 N N . GLN A 1 93 ? 16.866 -1.086 -21.333 1.00 96.12 93 GLN A N 1
ATOM 713 C CA . GLN A 1 93 ? 16.852 -2.541 -21.156 1.00 96.12 93 GLN A CA 1
ATOM 714 C C . GLN A 1 93 ? 17.959 -3.010 -20.209 1.00 96.12 93 GLN A C 1
ATOM 716 O O . GLN A 1 93 ? 17.705 -3.840 -19.339 1.00 96.12 93 GLN A O 1
ATOM 721 N N . LYS A 1 94 ? 19.169 -2.443 -20.327 1.00 96.81 94 LYS A N 1
ATOM 722 C CA . LYS A 1 94 ? 20.281 -2.756 -19.415 1.00 96.81 94 LYS A CA 1
ATOM 723 C C . LYS A 1 94 ? 19.954 -2.393 -17.967 1.00 96.81 94 LYS A C 1
ATOM 725 O O . LYS A 1 94 ? 20.304 -3.145 -17.067 1.00 96.81 94 LYS A O 1
ATOM 730 N N . PHE A 1 95 ? 19.270 -1.271 -17.747 1.00 96.69 95 PHE A N 1
ATOM 731 C CA . PHE A 1 95 ? 18.853 -0.850 -16.412 1.00 96.69 95 PHE A CA 1
ATOM 732 C C . PHE A 1 95 ? 17.821 -1.803 -15.801 1.00 96.69 95 PHE A C 1
ATOM 734 O O . PHE A 1 95 ? 17.990 -2.209 -14.656 1.00 96.69 95 PHE A O 1
ATOM 741 N N . ILE A 1 96 ? 16.796 -2.209 -16.560 1.00 96.44 96 ILE A N 1
ATOM 742 C CA . ILE A 1 96 ? 15.823 -3.199 -16.074 1.00 96.44 96 ILE A CA 1
ATOM 743 C C . ILE A 1 96 ? 16.517 -4.525 -15.753 1.00 96.44 96 ILE A C 1
ATOM 745 O O . ILE A 1 96 ? 16.301 -5.057 -14.672 1.00 96.44 96 ILE A O 1
ATOM 749 N N . ALA A 1 97 ? 17.402 -5.008 -16.631 1.00 95.50 97 ALA A N 1
ATOM 750 C CA . ALA A 1 97 ? 18.149 -6.244 -16.397 1.00 95.50 97 ALA A CA 1
ATOM 751 C C . ALA A 1 97 ? 19.034 -6.176 -15.141 1.00 95.50 97 ALA A C 1
ATOM 753 O O . ALA A 1 97 ? 19.120 -7.150 -14.403 1.00 95.50 97 ALA A O 1
ATOM 754 N N . PHE A 1 98 ? 19.665 -5.026 -14.883 1.00 94.44 98 PHE A N 1
ATOM 755 C CA . PHE A 1 98 ? 20.416 -4.790 -13.650 1.00 94.44 98 PHE A CA 1
ATOM 756 C C . PHE A 1 98 ? 19.504 -4.811 -12.415 1.00 94.44 98 PHE A C 1
ATOM 758 O O . PHE A 1 98 ? 19.809 -5.485 -11.439 1.00 94.44 98 PHE A O 1
ATOM 765 N N . MET A 1 99 ? 18.373 -4.103 -12.465 1.00 94.25 99 MET A N 1
ATOM 766 C CA . MET A 1 99 ? 17.428 -3.997 -11.350 1.00 94.25 99 MET A CA 1
ATOM 767 C C . MET A 1 99 ? 16.793 -5.346 -10.979 1.00 94.25 99 MET A C 1
ATOM 769 O O . MET A 1 99 ? 16.501 -5.579 -9.811 1.00 94.25 99 MET A O 1
ATOM 773 N N . THR A 1 100 ? 16.574 -6.227 -11.958 1.00 93.12 100 THR A N 1
ATOM 774 C CA . THR A 1 100 ? 15.998 -7.567 -11.754 1.00 93.12 100 THR A CA 1
ATOM 775 C C . THR A 1 100 ? 17.054 -8.672 -11.669 1.00 93.12 100 THR A C 1
ATOM 777 O O . THR A 1 100 ? 16.708 -9.847 -11.788 1.00 93.12 100 THR A O 1
ATOM 780 N N . GLY A 1 101 ? 18.334 -8.313 -11.555 1.00 93.12 101 GLY A N 1
ATOM 781 C CA . GLY A 1 101 ? 19.427 -9.267 -11.400 1.00 93.12 101 GLY A CA 1
ATOM 782 C C . GLY A 1 101 ? 19.418 -9.950 -10.031 1.00 93.12 101 GLY A C 1
ATOM 783 O O . GLY A 1 101 ? 18.693 -9.553 -9.118 1.00 93.12 101 GLY A O 1
ATOM 784 N N . GLU A 1 102 ? 20.241 -10.986 -9.885 1.00 91.44 102 GLU A N 1
ATOM 785 C CA . GLU A 1 102 ? 20.430 -11.661 -8.601 1.00 91.44 102 GLU A CA 1
ATOM 786 C C . GLU A 1 102 ? 21.035 -10.713 -7.557 1.00 91.44 102 GLU A C 1
ATOM 788 O O . GLU A 1 102 ? 21.859 -9.850 -7.863 1.00 91.44 102 GLU A O 1
ATOM 793 N N . THR A 1 103 ? 20.622 -10.879 -6.302 1.00 88.69 103 THR A N 1
ATOM 794 C CA . THR A 1 103 ? 21.189 -10.147 -5.168 1.00 88.69 103 THR A CA 1
ATOM 795 C C . THR A 1 103 ? 22.260 -10.985 -4.480 1.00 88.69 103 THR A C 1
ATOM 797 O O . THR A 1 103 ? 21.977 -12.097 -4.040 1.00 88.69 103 THR A O 1
ATOM 800 N N . ASP A 1 104 ? 23.456 -10.426 -4.292 1.00 85.44 104 ASP A N 1
ATOM 801 C CA . ASP A 1 104 ? 24.602 -11.164 -3.731 1.00 85.44 104 ASP A CA 1
ATOM 802 C C . ASP A 1 104 ? 24.526 -11.408 -2.214 1.00 85.44 104 ASP A C 1
ATOM 804 O O . ASP A 1 104 ? 25.247 -12.248 -1.673 1.00 85.44 104 ASP A O 1
ATOM 808 N N . LYS A 1 105 ? 23.710 -10.632 -1.488 1.00 89.62 105 LYS A N 1
ATOM 809 C CA . LYS A 1 105 ? 23.647 -10.660 -0.019 1.00 89.62 105 LYS A CA 1
ATOM 810 C C . LYS A 1 105 ? 22.272 -11.112 0.468 1.00 89.62 105 LYS A C 1
ATOM 812 O O . LYS A 1 105 ? 21.269 -10.663 -0.086 1.00 89.62 105 LYS A O 1
ATOM 817 N N . PRO A 1 106 ? 22.209 -11.931 1.534 1.00 90.94 106 PRO A N 1
ATOM 818 C CA . PRO A 1 106 ? 20.942 -12.261 2.168 1.00 90.94 106 PRO A CA 1
ATOM 819 C C . PRO A 1 106 ? 20.309 -11.018 2.804 1.00 90.94 106 PRO A C 1
ATOM 821 O O . PRO A 1 106 ? 20.988 -10.028 3.101 1.00 90.94 106 PRO A O 1
ATOM 824 N N . LEU A 1 107 ? 19.002 -11.095 3.057 1.00 90.94 107 LEU A N 1
ATOM 825 C CA . LEU A 1 107 ? 18.300 -10.078 3.834 1.00 90.94 107 LEU A CA 1
ATOM 826 C C . LEU A 1 107 ? 18.847 -10.010 5.265 1.00 90.94 107 LEU A C 1
ATOM 828 O O . LEU A 1 107 ? 19.376 -10.979 5.808 1.00 90.94 107 LEU A O 1
ATOM 832 N N . ASN A 1 108 ? 18.700 -8.841 5.887 1.00 94.50 108 ASN A N 1
ATOM 833 C CA . ASN A 1 108 ? 19.064 -8.661 7.287 1.00 94.50 108 ASN A CA 1
ATOM 834 C C . ASN A 1 108 ? 18.217 -9.599 8.186 1.00 94.50 108 ASN A C 1
ATOM 836 O O . ASN A 1 108 ? 17.006 -9.675 7.972 1.00 94.50 108 ASN A O 1
ATOM 840 N N . PRO A 1 109 ? 18.788 -10.243 9.225 1.00 95.12 109 PRO A N 1
ATOM 841 C CA . PRO A 1 109 ? 18.041 -11.121 10.137 1.00 95.12 109 PRO A CA 1
ATOM 842 C C . PRO A 1 109 ? 16.827 -10.478 10.826 1.00 95.12 109 PRO A C 1
ATOM 844 O O . PRO A 1 109 ? 15.934 -11.181 11.291 1.00 95.12 109 PRO A O 1
ATOM 847 N N . ALA A 1 110 ? 16.741 -9.143 10.883 1.00 95.81 110 ALA A N 1
ATOM 848 C CA . ALA A 1 110 ? 15.541 -8.443 11.344 1.00 95.81 110 ALA A CA 1
ATOM 849 C C . ALA A 1 110 ? 14.271 -8.873 10.582 1.00 95.81 110 ALA A C 1
ATOM 851 O O . ALA A 1 110 ? 13.188 -8.880 11.164 1.00 95.81 110 ALA A O 1
ATOM 852 N N . PHE A 1 111 ? 14.398 -9.287 9.315 1.00 95.62 111 PHE A N 1
ATOM 853 C CA . PHE A 1 111 ? 13.276 -9.765 8.506 1.00 95.62 111 PHE A CA 1
ATOM 854 C C . PHE A 1 111 ? 12.683 -11.093 8.998 1.00 95.62 111 PHE A C 1
ATOM 856 O O . PHE A 1 111 ? 11.502 -11.348 8.768 1.00 95.62 111 PHE A O 1
ATOM 863 N N . ASP A 1 112 ? 13.442 -11.901 9.743 1.00 94.56 112 ASP A N 1
ATOM 864 C CA . ASP A 1 112 ? 12.948 -13.164 10.301 1.00 94.56 112 ASP A CA 1
ATOM 865 C C . ASP A 1 112 ? 11.968 -12.962 11.462 1.00 94.56 112 ASP A C 1
ATOM 867 O O . ASP A 1 112 ? 11.168 -13.853 11.753 1.00 94.56 112 ASP A O 1
ATOM 871 N N . LYS A 1 113 ? 12.003 -11.785 12.102 1.00 94.44 113 LYS A N 1
ATOM 872 C CA . LYS A 1 113 ? 11.130 -11.410 13.225 1.00 94.44 113 LYS A CA 1
ATOM 873 C C . LYS A 1 113 ? 9.785 -10.830 12.783 1.00 94.44 113 LYS A C 1
ATOM 875 O O . LYS A 1 113 ? 8.927 -10.578 13.624 1.00 94.44 113 LYS A O 1
ATOM 880 N N . LEU A 1 114 ? 9.622 -10.545 11.492 1.00 95.94 114 LEU A N 1
ATOM 881 C CA . LEU A 1 114 ? 8.457 -9.828 10.986 1.00 95.94 114 LEU A CA 1
ATOM 882 C C . LEU A 1 114 ? 7.259 -10.756 10.811 1.00 95.94 114 LEU A C 1
ATOM 884 O O . LEU A 1 114 ? 7.394 -11.969 10.644 1.00 95.94 114 LEU A O 1
ATOM 888 N N . VAL A 1 115 ? 6.072 -10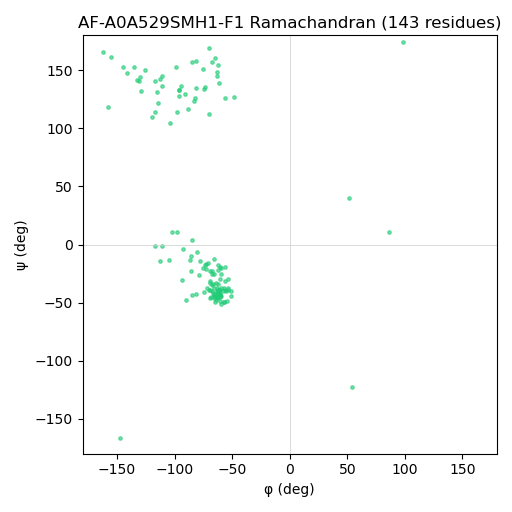.150 10.799 1.00 94.06 115 VAL A N 1
ATOM 889 C CA . VAL A 1 115 ? 4.829 -10.849 10.476 1.00 94.06 115 VAL A CA 1
ATOM 890 C C . VAL A 1 115 ? 4.957 -11.497 9.099 1.00 94.06 115 VAL A C 1
ATOM 892 O O . VAL A 1 115 ? 5.247 -10.823 8.108 1.00 94.06 115 VAL A O 1
ATOM 895 N N . LYS A 1 116 ? 4.702 -12.807 9.048 1.00 92.00 116 LYS A N 1
ATOM 896 C CA . LYS A 1 116 ? 4.581 -13.584 7.813 1.00 92.00 116 LYS A CA 1
ATOM 897 C C . LYS A 1 116 ? 3.092 -13.848 7.569 1.00 92.00 116 LYS A C 1
ATOM 899 O O . LYS A 1 116 ? 2.526 -14.678 8.282 1.00 92.00 116 LYS A O 1
ATOM 904 N N . PRO A 1 117 ? 2.458 -13.142 6.613 1.00 91.00 117 PRO A N 1
ATOM 905 C CA . PRO A 1 117 ? 1.061 -13.359 6.251 1.00 91.00 117 PRO A CA 1
ATOM 906 C C . PRO A 1 117 ? 0.746 -14.838 6.035 1.00 91.00 117 PRO A C 1
ATOM 908 O O . PRO A 1 117 ? 1.411 -15.507 5.244 1.00 91.00 117 PRO A O 1
ATOM 911 N N . THR A 1 118 ? -0.274 -15.352 6.721 1.00 91.06 118 THR A N 1
ATOM 912 C CA . THR A 1 118 ? -0.762 -16.729 6.501 1.00 91.06 118 THR A CA 1
ATOM 913 C C . THR A 1 118 ? -1.781 -16.797 5.367 1.00 91.06 118 THR A C 1
ATOM 915 O O . THR A 1 118 ? -1.961 -17.849 4.755 1.00 91.06 118 THR A O 1
ATOM 918 N N . LYS A 1 119 ? -2.426 -15.665 5.062 1.00 96.56 119 LYS A N 1
ATOM 919 C CA . LYS A 1 119 ? -3.336 -15.478 3.934 1.00 96.56 119 LYS A CA 1
ATOM 920 C C . LYS A 1 119 ? -2.918 -14.235 3.168 1.00 96.56 119 LYS A C 1
ATOM 922 O O . LYS A 1 119 ? -2.698 -13.179 3.754 1.00 96.56 119 LYS A O 1
ATOM 927 N N . THR A 1 120 ? -2.833 -14.364 1.853 1.00 96.50 120 THR A N 1
ATOM 928 C CA . THR A 1 120 ? -2.463 -13.264 0.967 1.00 96.50 120 THR A CA 1
ATOM 929 C C . THR A 1 120 ? -3.644 -12.904 0.084 1.00 96.50 120 THR A C 1
ATOM 931 O O . THR A 1 120 ? -4.154 -13.745 -0.653 1.00 96.50 120 THR A O 1
ATOM 934 N N . LEU A 1 121 ? -4.075 -11.648 0.165 1.00 97.94 121 LEU A N 1
ATOM 935 C CA . LEU A 1 121 ? -5.154 -11.101 -0.647 1.00 97.94 121 LEU A CA 1
ATOM 936 C C . LEU A 1 121 ? -4.560 -10.390 -1.862 1.00 97.94 121 LEU A C 1
ATOM 938 O O . LEU A 1 121 ? -3.630 -9.592 -1.727 1.00 97.94 121 LEU A O 1
ATOM 942 N N . LEU A 1 122 ? -5.103 -10.665 -3.044 1.00 97.69 122 LEU A N 1
ATOM 943 C CA . LEU A 1 122 ? -4.715 -9.988 -4.274 1.00 97.69 122 LEU A CA 1
ATOM 944 C C . LEU A 1 122 ? -5.843 -10.097 -5.301 1.00 97.69 122 LEU A C 1
ATOM 946 O O . LEU A 1 122 ? -6.188 -11.196 -5.728 1.00 97.69 122 LEU A O 1
ATOM 950 N N . PHE A 1 123 ? -6.396 -8.960 -5.716 1.00 98.25 123 PHE A N 1
ATOM 951 C CA . PHE A 1 123 ? -7.231 -8.905 -6.913 1.00 98.25 123 PHE A CA 1
ATOM 952 C C . PHE A 1 123 ? -6.369 -8.978 -8.173 1.00 98.25 123 PHE A C 1
ATOM 954 O O . PHE A 1 123 ? -5.235 -8.488 -8.186 1.00 98.25 123 PHE A O 1
ATOM 961 N N . SER A 1 124 ? -6.931 -9.529 -9.250 1.00 98.06 124 SER A N 1
ATOM 962 C CA . SER A 1 124 ? -6.273 -9.484 -10.557 1.00 98.06 124 SER A CA 1
ATOM 963 C C . SER A 1 124 ? -6.115 -8.033 -11.044 1.00 98.06 124 SER A C 1
ATOM 965 O O . SER A 1 124 ? -6.968 -7.185 -10.743 1.00 98.06 124 SER A O 1
ATOM 967 N N . PRO A 1 125 ? -5.053 -7.710 -11.805 1.00 97.56 125 PRO A N 1
ATOM 968 C CA . PRO A 1 125 ? -4.905 -6.389 -12.410 1.00 97.56 125 PRO A CA 1
ATOM 969 C C . PRO A 1 125 ? -6.122 -5.976 -13.250 1.00 97.56 125 PRO A C 1
ATOM 971 O O . PRO A 1 125 ? -6.522 -4.813 -13.206 1.00 97.56 125 PRO A O 1
ATOM 974 N N . GLU A 1 126 ? -6.736 -6.918 -13.968 1.00 98.38 126 GLU A N 1
ATOM 975 C CA . GLU A 1 126 ? -7.910 -6.702 -14.816 1.00 98.38 126 GLU A CA 1
ATOM 976 C C . GLU A 1 126 ? -9.138 -6.319 -13.987 1.00 98.38 126 GLU A C 1
ATOM 978 O O . GLU A 1 126 ? -9.845 -5.364 -14.316 1.00 98.38 126 GLU A O 1
ATOM 983 N N . GLU A 1 127 ? -9.368 -7.017 -12.875 1.00 98.31 127 GLU A N 1
ATOM 984 C CA . GLU A 1 127 ? -10.471 -6.724 -11.964 1.00 98.31 127 GLU A CA 1
ATOM 985 C C . GLU A 1 127 ? -10.301 -5.355 -11.302 1.00 98.31 127 GLU A C 1
ATOM 987 O O . GLU A 1 127 ? -11.248 -4.564 -11.257 1.00 98.31 127 GLU A O 1
ATOM 992 N N . VAL A 1 128 ? -9.088 -5.028 -10.843 1.00 98.12 128 VAL A N 1
ATOM 993 C CA . VAL A 1 128 ? -8.801 -3.697 -10.296 1.00 98.12 128 VAL A CA 1
ATOM 994 C C . VAL A 1 128 ? -8.998 -2.635 -11.373 1.00 98.12 128 VAL A C 1
ATOM 996 O O . VAL A 1 128 ? -9.636 -1.620 -11.105 1.00 98.12 128 VAL A O 1
ATOM 999 N N . ALA A 1 129 ? -8.499 -2.842 -12.592 1.00 98.19 129 ALA A N 1
ATOM 1000 C CA . ALA A 1 129 ? -8.651 -1.881 -13.681 1.00 98.19 129 ALA A CA 1
ATOM 1001 C C . ALA A 1 129 ? -10.126 -1.619 -14.023 1.00 98.19 129 ALA A C 1
ATOM 1003 O O . ALA A 1 129 ? -10.513 -0.461 -14.185 1.00 98.19 129 ALA A O 1
ATOM 1004 N N . ALA A 1 130 ? -10.953 -2.667 -14.067 1.00 98.50 130 ALA A N 1
ATOM 1005 C CA . ALA A 1 130 ? -12.379 -2.557 -14.359 1.00 98.50 130 ALA A CA 1
ATOM 1006 C C . ALA A 1 130 ? -13.164 -1.821 -13.258 1.00 98.50 130 ALA A C 1
ATOM 1008 O O . ALA A 1 130 ? -14.110 -1.095 -13.560 1.00 98.50 130 ALA A O 1
ATOM 1009 N N . ASN A 1 131 ? -12.770 -1.974 -11.989 1.00 98.25 131 ASN A N 1
ATOM 1010 C CA . ASN A 1 131 ? -13.587 -1.530 -10.856 1.00 98.25 131 ASN A CA 1
ATOM 1011 C C . ASN A 1 131 ? -13.009 -0.359 -10.045 1.00 98.25 131 ASN A C 1
ATOM 1013 O O . ASN A 1 131 ? -13.735 0.262 -9.265 1.00 98.25 131 ASN A O 1
ATOM 1017 N N . ARG A 1 132 ? -11.724 -0.011 -10.215 1.00 97.56 132 ARG A N 1
ATOM 1018 C CA . ARG A 1 132 ? -11.012 0.972 -9.374 1.00 97.56 132 ARG A CA 1
ATOM 1019 C C . ARG A 1 132 ? -11.765 2.285 -9.239 1.00 97.56 132 ARG A C 1
ATOM 1021 O O . ARG A 1 132 ? -11.823 2.825 -8.138 1.00 97.56 132 ARG A O 1
ATOM 1028 N N . LYS A 1 133 ? -12.314 2.812 -10.337 1.00 98.31 133 LYS A N 1
ATOM 1029 C CA . LYS A 1 133 ? -13.059 4.075 -10.296 1.00 98.31 133 LYS A CA 1
ATOM 1030 C C . LYS A 1 133 ? -14.263 3.971 -9.358 1.00 98.31 133 LYS A C 1
ATOM 1032 O O . LYS A 1 133 ? -14.386 4.794 -8.459 1.00 98.31 133 LYS A O 1
ATOM 1037 N N . ALA A 1 134 ? -15.093 2.944 -9.531 1.00 98.31 134 ALA A N 1
ATOM 1038 C CA . ALA A 1 134 ? -16.280 2.742 -8.708 1.00 98.31 134 ALA A CA 1
ATOM 1039 C C . ALA A 1 134 ? -15.922 2.576 -7.224 1.00 98.31 134 ALA A C 1
ATOM 1041 O O . ALA A 1 134 ? -16.542 3.201 -6.372 1.00 98.31 134 ALA A O 1
ATOM 1042 N N . TRP A 1 135 ? -14.880 1.802 -6.904 1.00 98.50 135 TRP A N 1
ATOM 1043 C CA . TRP A 1 135 ? -14.460 1.601 -5.513 1.00 98.50 135 TRP A CA 1
ATOM 1044 C C . TRP A 1 135 ? -13.850 2.854 -4.873 1.00 98.50 135 TRP A C 1
ATOM 1046 O O . TRP A 1 135 ? -14.004 3.070 -3.672 1.00 98.50 135 TRP A O 1
ATOM 1056 N N . VAL A 1 136 ? -13.157 3.693 -5.649 1.00 98.31 136 VAL A N 1
ATOM 1057 C CA . VAL A 1 136 ? -12.666 4.995 -5.171 1.00 98.31 136 VAL A CA 1
ATOM 1058 C C . VAL A 1 136 ? -13.832 5.945 -4.914 1.00 98.31 136 VAL A C 1
ATOM 1060 O O . VAL A 1 136 ? -13.861 6.577 -3.862 1.00 98.31 136 VAL A O 1
ATOM 1063 N N . ASP A 1 137 ? -14.801 6.015 -5.828 1.00 98.12 137 ASP A N 1
ATOM 1064 C CA . ASP A 1 137 ? -15.989 6.860 -5.674 1.00 98.12 137 ASP A CA 1
ATOM 1065 C C . ASP A 1 137 ? -16.828 6.413 -4.455 1.00 98.12 137 ASP A C 1
ATOM 1067 O O . ASP A 1 137 ? -17.267 7.249 -3.665 1.00 98.12 137 ASP A O 1
ATOM 1071 N N . GLU A 1 138 ? -16.976 5.099 -4.247 1.00 97.62 138 GLU A N 1
ATOM 1072 C CA . GLU A 1 138 ? -17.608 4.490 -3.065 1.00 97.62 138 GLU A CA 1
ATOM 1073 C C . GLU A 1 138 ? -16.916 4.933 -1.764 1.00 97.62 138 GLU A C 1
ATOM 1075 O O . GLU A 1 138 ? -17.566 5.405 -0.829 1.00 97.62 138 GLU A O 1
ATOM 1080 N N . TRP A 1 139 ? -15.586 4.833 -1.716 1.00 98.00 139 TRP A N 1
ATOM 1081 C CA . TRP A 1 139 ? -14.786 5.254 -0.567 1.00 98.00 139 TRP A CA 1
ATOM 1082 C C . TRP A 1 139 ? -14.901 6.763 -0.299 1.00 98.00 139 TRP A C 1
ATOM 1084 O O . TRP A 1 139 ? -15.135 7.169 0.842 1.00 98.00 139 TRP A O 1
ATOM 1094 N N . LEU A 1 140 ? -14.798 7.599 -1.339 1.00 97.50 140 LEU A N 1
ATOM 1095 C CA . LEU A 1 140 ? -14.934 9.057 -1.233 1.00 97.50 140 LEU A CA 1
ATOM 1096 C C . LEU A 1 140 ? -16.318 9.465 -0.720 1.00 97.50 140 LEU A C 1
ATOM 1098 O O . LEU A 1 140 ? -16.423 10.324 0.154 1.00 97.50 140 LEU A O 1
ATOM 1102 N N . ALA A 1 141 ? -17.381 8.816 -1.200 1.00 97.19 141 ALA A N 1
ATOM 1103 C CA . ALA A 1 141 ? -18.748 9.107 -0.773 1.00 97.19 141 ALA A CA 1
ATOM 1104 C C . ALA A 1 141 ? -18.965 8.908 0.738 1.00 97.19 141 ALA A C 1
ATOM 1106 O O . ALA A 1 141 ? -19.852 9.545 1.316 1.00 97.19 141 ALA A O 1
ATOM 1107 N N . VAL A 1 142 ? -18.164 8.047 1.375 1.00 96.75 142 VAL A N 1
ATOM 1108 C CA . VAL A 1 142 ? -18.177 7.818 2.825 1.00 96.75 142 VAL A CA 1
ATOM 1109 C C . VAL A 1 142 ? -17.204 8.753 3.546 1.00 96.75 142 VAL A C 1
ATOM 1111 O O . VAL A 1 142 ? -17.576 9.386 4.538 1.00 96.75 142 VAL A O 1
ATOM 1114 N N . MET A 1 143 ? -15.965 8.858 3.060 1.00 94.81 143 MET A N 1
ATOM 1115 C CA . MET A 1 143 ? -14.878 9.543 3.766 1.00 94.81 143 MET A CA 1
ATOM 1116 C C . MET A 1 143 ? -14.918 11.068 3.665 1.00 94.81 143 MET A C 1
ATOM 1118 O O . MET A 1 143 ? -14.418 11.722 4.572 1.00 94.81 143 MET A O 1
ATOM 1122 N N . SER A 1 144 ? -15.512 11.631 2.609 1.00 90.44 144 SER A N 1
ATOM 1123 C CA . SER A 1 144 ? -15.549 13.084 2.365 1.00 90.44 144 SER A CA 1
ATOM 1124 C C . SER A 1 144 ? -16.785 13.796 2.923 1.00 90.44 144 SER A C 1
ATOM 1126 O O . SER A 1 144 ? -16.895 15.012 2.786 1.00 90.44 144 SER A O 1
ATOM 1128 N N . LYS A 1 145 ? -17.731 13.052 3.500 1.00 71.19 145 LYS A N 1
ATOM 1129 C CA . LYS A 1 145 ? -18.865 13.621 4.252 1.00 71.19 145 LYS A CA 1
ATOM 1130 C C . LYS A 1 145 ? -18.479 13.962 5.687 1.00 71.19 145 LYS A C 1
ATOM 1132 O O . LYS A 1 145 ? -19.355 14.414 6.441 1.00 71.19 145 LYS A O 1
#

Nearest PDB structures (foldseek):
  2qry-assembly3_C  TM=9.628E-01  e=8.315E-11  Escherichia coli
  7bg0-assembly2_E  TM=4.622E-01  e=2.757E+00  Escherichia coli K-12